Protein AF-W6TIR2-F1 (afdb_monomer)

Sequence (105 aa):
MFCTYFFIAKPFSYIGIFSACIGDGLASLFGKLIPSFKLVNNKTFAGSISVFVVAFIVFYYFVPNFVMALIVGMGAMLVELFDFAKYDNLFLPVGVATLSFLLVT

Radius of gyration: 12.75 Å; Cα contacts (8 Å, |Δi|>4): 162; chains: 1; bounding box: 35×27×31 Å

Secondary structure (DSSP, 8-state):
-HHHHHHS-TTHHHHHHHHHHHHHHHHHHHHHHS-PPB-GGG-BHHHHHHHHHHHHHHHHHHS--HHHHHHHHHHHHHHHHHS-TT-HHHHHHHHHHHHHHHHH-

pLDDT: mean 79.97, std 10.86, range [54.53, 92.75]

Solvent-accessible surface area (backbone atoms only — not comparable to full-atom values): 5283 Å² total; per-residue (Å²): 76,75,64,32,62,76,77,37,64,84,68,30,23,54,39,5,41,51,22,36,61,52,11,54,53,44,16,58,49,38,41,69,72,42,97,48,62,65,53,61,88,78,39,27,51,53,13,41,51,38,22,20,53,37,26,22,51,47,36,29,74,80,46,83,41,70,70,61,15,51,52,39,6,50,50,34,24,49,47,60,53,70,44,56,94,89,45,60,76,48,53,36,15,42,51,32,16,50,50,47,44,68,75,74,108

InterPro domains:
  IPR037997 CTP-dependent diacylglycerol kinase 1-like [PTHR31303] (4-103)

Organism: NCBI:txid1432657

Structure (mmCIF, N/CA/C/O backbone):
data_AF-W6TIR2-F1
#
_entry.id   AF-W6TIR2-F1
#
loop_
_atom_site.group_PDB
_atom_site.id
_atom_site.type_symbol
_atom_site.label_atom_id
_atom_site.label_alt_id
_atom_site.label_comp_id
_atom_site.label_asym_id
_atom_site.label_entity_id
_atom_site.label_seq_id
_atom_site.pdbx_PDB_ins_code
_atom_site.Cartn_x
_atom_site.Cartn_y
_atom_site.Cartn_z
_atom_site.occupancy
_atom_site.B_iso_or_equiv
_atom_site.auth_seq_id
_atom_site.auth_comp_id
_atom_site.auth_asym_id
_atom_site.auth_atom_id
_atom_site.pdbx_PDB_model_num
ATOM 1 N N . MET A 1 1 ? 2.602 11.744 1.387 1.00 59.06 1 MET A N 1
ATOM 2 C CA . MET A 1 1 ? 2.491 11.965 -0.081 1.00 59.06 1 MET A CA 1
ATOM 3 C C . MET A 1 1 ? 3.610 12.813 -0.694 1.00 59.06 1 MET A C 1
ATOM 5 O O . MET A 1 1 ? 4.143 12.398 -1.710 1.00 59.06 1 MET A O 1
ATOM 9 N N . PHE A 1 2 ? 4.008 13.965 -0.131 1.00 57.69 2 PHE A N 1
ATOM 10 C CA . PHE A 1 2 ? 5.064 14.800 -0.748 1.00 57.69 2 PHE A CA 1
ATOM 11 C C . PHE A 1 2 ? 6.455 14.127 -0.746 1.00 57.69 2 PHE A C 1
ATOM 13 O O . PHE A 1 2 ? 7.196 14.231 -1.718 1.00 57.69 2 PHE A O 1
ATOM 20 N N . CYS A 1 3 ? 6.783 13.367 0.307 1.00 59.59 3 CYS A N 1
ATOM 21 C CA . CYS A 1 3 ? 8.079 12.690 0.430 1.00 59.59 3 CYS A CA 1
ATOM 22 C C . CYS A 1 3 ? 8.292 11.598 -0.633 1.00 59.59 3 CYS A C 1
ATOM 24 O O . CYS A 1 3 ? 9.363 11.517 -1.222 1.00 59.59 3 CYS A O 1
ATOM 26 N N . THR A 1 4 ? 7.279 10.789 -0.950 1.00 60.94 4 THR A N 1
ATOM 27 C CA . THR A 1 4 ? 7.421 9.718 -1.955 1.00 60.94 4 THR A CA 1
ATOM 28 C C . THR A 1 4 ? 7.692 10.256 -3.349 1.00 60.94 4 THR A C 1
ATOM 30 O O . THR A 1 4 ? 8.431 9.634 -4.102 1.00 60.94 4 THR A O 1
ATOM 33 N N . TYR A 1 5 ? 7.130 11.417 -3.690 1.00 58.50 5 TYR A N 1
ATOM 34 C CA . TYR A 1 5 ? 7.343 12.045 -4.991 1.00 58.50 5 TYR A CA 1
ATOM 35 C C . TYR A 1 5 ? 8.803 12.468 -5.221 1.00 58.50 5 TYR A C 1
ATOM 37 O O . TYR A 1 5 ? 9.282 12.389 -6.348 1.00 58.50 5 TYR A O 1
ATOM 45 N N . PHE A 1 6 ? 9.506 12.896 -4.166 1.00 62.59 6 PHE A N 1
ATOM 46 C CA . PHE A 1 6 ? 10.906 13.325 -4.257 1.00 62.59 6 PHE A CA 1
ATOM 47 C C . PHE A 1 6 ? 11.909 12.183 -4.068 1.00 62.59 6 PHE A C 1
ATOM 49 O O . PHE A 1 6 ? 12.963 12.204 -4.697 1.00 62.59 6 PHE A O 1
ATOM 56 N N . PHE A 1 7 ? 11.601 11.201 -3.215 1.00 65.44 7 PHE A N 1
ATOM 57 C CA . PHE A 1 7 ? 12.554 10.149 -2.844 1.00 65.44 7 PHE A CA 1
ATOM 58 C C . PHE A 1 7 ? 12.456 8.869 -3.687 1.00 65.44 7 PHE A C 1
ATOM 60 O O . PHE A 1 7 ? 13.412 8.099 -3.702 1.00 65.44 7 PHE A O 1
ATOM 67 N N . ILE A 1 8 ? 11.336 8.617 -4.378 1.00 73.00 8 ILE A N 1
ATOM 68 C CA . ILE A 1 8 ? 11.110 7.365 -5.118 1.00 73.00 8 ILE A CA 1
ATOM 69 C C . ILE A 1 8 ? 10.912 7.645 -6.610 1.00 73.00 8 ILE A C 1
ATOM 71 O O . ILE A 1 8 ? 10.153 8.533 -7.004 1.00 73.00 8 ILE A O 1
ATOM 75 N N . ALA A 1 9 ? 11.583 6.849 -7.447 1.00 76.56 9 ALA A N 1
ATOM 76 C CA . ALA A 1 9 ? 11.516 6.961 -8.897 1.00 76.56 9 ALA A CA 1
ATOM 77 C C . ALA A 1 9 ? 10.086 6.761 -9.434 1.00 76.56 9 ALA A C 1
ATOM 79 O O . ALA A 1 9 ? 9.292 5.963 -8.925 1.00 76.56 9 ALA A O 1
ATOM 80 N N . LYS A 1 10 ? 9.757 7.480 -10.511 1.00 76.94 10 LYS A N 1
ATOM 81 C CA . LYS A 1 10 ? 8.529 7.238 -11.281 1.00 76.94 10 LYS A CA 1
ATOM 82 C C . LYS A 1 10 ? 8.665 5.882 -11.997 1.00 76.94 10 LYS A C 1
ATOM 84 O O . LYS A 1 10 ? 9.746 5.616 -12.516 1.00 76.94 10 LYS A O 1
ATOM 89 N N . PRO A 1 11 ? 7.612 5.046 -12.059 1.00 80.44 11 PRO A N 1
ATOM 90 C CA . PRO A 1 11 ? 6.213 5.324 -11.705 1.00 80.44 11 PRO A CA 1
ATOM 91 C C . PRO A 1 11 ? 5.805 4.953 -10.263 1.00 80.44 11 PRO A C 1
ATOM 93 O O . PRO A 1 11 ? 4.657 5.172 -9.884 1.00 80.44 11 PRO A O 1
ATOM 96 N N . PHE A 1 12 ? 6.707 4.424 -9.435 1.00 84.62 12 PHE A N 1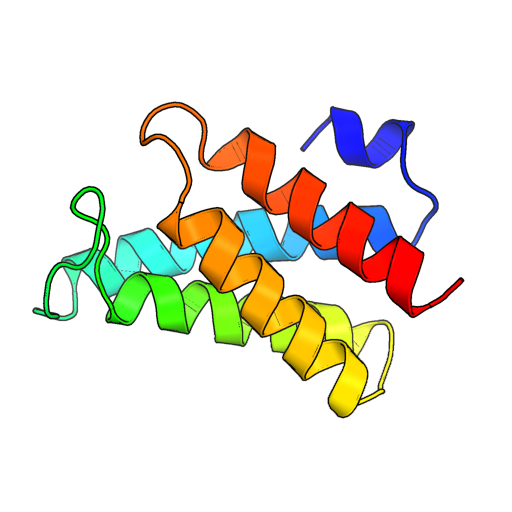
ATOM 97 C CA . PHE A 1 12 ? 6.362 3.840 -8.128 1.00 84.62 12 PHE A CA 1
ATOM 98 C C . PHE A 1 12 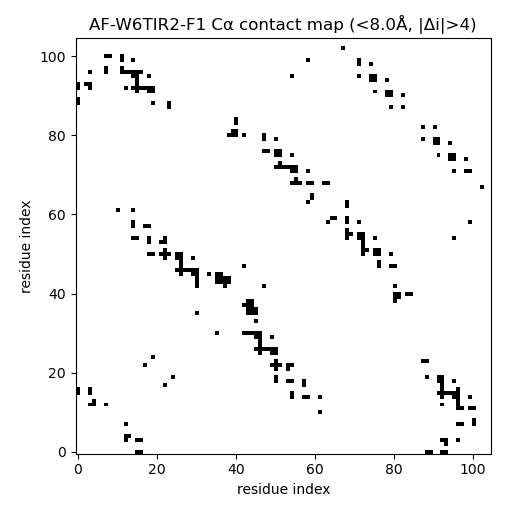? 5.838 4.857 -7.107 1.00 84.62 12 PHE A C 1
ATOM 100 O O . PHE A 1 12 ? 4.983 4.527 -6.283 1.00 84.62 12 PHE A O 1
ATOM 107 N N . SER A 1 13 ? 6.277 6.119 -7.189 1.00 82.31 13 SER A N 1
ATOM 108 C CA . SER A 1 13 ? 5.719 7.180 -6.340 1.00 82.31 13 SER A CA 1
ATOM 109 C C . SER A 1 13 ? 4.236 7.443 -6.627 1.00 82.31 13 SER A C 1
ATOM 111 O O . SER A 1 13 ? 3.480 7.725 -5.696 1.00 82.31 13 SER A O 1
ATOM 113 N N . TYR A 1 14 ? 3.793 7.279 -7.881 1.00 84.12 14 TYR A N 1
ATOM 114 C CA . TYR A 1 14 ? 2.384 7.397 -8.257 1.00 84.12 14 TYR A CA 1
ATOM 115 C C . TYR A 1 14 ? 1.558 6.254 -7.681 1.00 84.12 14 TYR A C 1
ATOM 117 O O . TYR A 1 14 ? 0.482 6.506 -7.148 1.00 84.12 14 TYR A O 1
ATOM 125 N N . ILE A 1 15 ? 2.086 5.027 -7.712 1.00 86.25 15 ILE A N 1
ATOM 126 C CA . ILE A 1 15 ? 1.423 3.852 -7.134 1.00 86.25 15 ILE A CA 1
ATOM 127 C C . ILE A 1 15 ? 1.128 4.086 -5.650 1.00 86.25 15 ILE A C 1
ATOM 129 O O . ILE A 1 15 ? -0.007 3.898 -5.214 1.00 86.25 15 ILE A O 1
ATOM 133 N N . GLY A 1 16 ? 2.112 4.565 -4.883 1.00 85.19 16 GLY A N 1
ATOM 134 C CA . GLY A 1 16 ? 1.914 4.870 -3.464 1.00 85.19 16 GLY A CA 1
ATOM 135 C C . GLY A 1 16 ? 0.909 5.998 -3.219 1.00 85.19 16 GLY A C 1
ATOM 136 O O . GLY A 1 16 ? 0.044 5.869 -2.357 1.00 85.19 16 GLY A O 1
ATOM 137 N N . ILE A 1 17 ? 0.976 7.091 -3.991 1.00 86.00 17 ILE A N 1
ATOM 138 C CA . ILE A 1 17 ? 0.050 8.226 -3.835 1.00 86.00 17 ILE A CA 1
ATOM 139 C C . ILE A 1 17 ? -1.388 7.816 -4.174 1.00 86.00 17 ILE A C 1
ATOM 141 O O . ILE A 1 17 ? -2.287 8.076 -3.380 1.00 86.00 17 ILE A O 1
ATOM 145 N N . PHE A 1 18 ? -1.615 7.150 -5.310 1.00 86.31 18 PHE A N 1
ATOM 146 C CA . PHE A 1 18 ? -2.952 6.698 -5.704 1.00 86.31 18 PHE A CA 1
ATOM 147 C C . PHE A 1 18 ? -3.519 5.675 -4.723 1.00 86.31 18 PHE A C 1
ATOM 149 O O . PHE A 1 18 ? -4.685 5.785 -4.344 1.00 86.31 18 PHE A O 1
ATOM 156 N N . SER A 1 19 ? -2.689 4.730 -4.270 1.00 86.94 19 SER A N 1
ATOM 157 C CA . SER A 1 19 ? -3.111 3.725 -3.293 1.00 86.94 19 SER A CA 1
ATOM 158 C C . SER A 1 19 ? -3.548 4.364 -1.982 1.00 86.94 19 SER A C 1
ATOM 160 O O . SER A 1 19 ? -4.560 3.953 -1.433 1.00 86.94 19 SER A O 1
ATOM 162 N N . ALA A 1 20 ? -2.852 5.403 -1.515 1.00 86.19 20 ALA A N 1
ATOM 163 C CA . ALA A 1 20 ? -3.236 6.103 -0.296 1.00 86.19 20 ALA A CA 1
ATOM 164 C C . ALA A 1 20 ? -4.468 7.004 -0.480 1.00 86.19 20 ALA A C 1
ATOM 166 O O . ALA A 1 20 ? -5.408 6.912 0.298 1.00 86.19 20 ALA A O 1
ATOM 167 N N . CYS A 1 21 ? -4.524 7.821 -1.541 1.00 85.44 21 CYS A N 1
ATOM 168 C CA . CYS A 1 21 ? -5.677 8.694 -1.806 1.00 85.44 21 CYS A CA 1
ATOM 169 C C . CYS A 1 21 ? -6.990 7.908 -1.921 1.00 85.44 21 CYS A C 1
ATOM 171 O O . CYS A 1 21 ? -8.014 8.314 -1.373 1.00 85.44 21 CYS A O 1
ATOM 173 N N . ILE A 1 22 ? -6.968 6.812 -2.681 1.00 85.00 22 ILE A N 1
ATOM 174 C CA . ILE A 1 22 ? -8.161 6.010 -2.954 1.00 85.00 22 ILE A CA 1
ATOM 175 C C . ILE A 1 22 ? -8.401 5.025 -1.803 1.00 85.00 22 ILE A C 1
ATOM 177 O O . ILE A 1 22 ? -9.544 4.844 -1.387 1.00 85.00 22 ILE A O 1
ATOM 181 N N . GLY A 1 23 ? -7.337 4.421 -1.270 1.00 83.50 23 GLY A N 1
ATOM 182 C CA . GLY A 1 23 ? -7.388 3.438 -0.191 1.00 83.50 23 GLY A CA 1
ATOM 183 C C . GLY A 1 23 ? -7.974 4.021 1.084 1.00 83.50 23 GLY A C 1
ATOM 184 O O . GLY A 1 23 ? -8.980 3.499 1.554 1.00 83.50 23 GLY A O 1
ATOM 185 N N . ASP A 1 24 ? -7.436 5.136 1.585 1.00 79.88 24 ASP A N 1
ATOM 186 C CA . ASP A 1 24 ? -7.924 5.775 2.818 1.00 79.88 24 ASP A CA 1
ATOM 187 C C . ASP A 1 24 ? -9.354 6.298 2.651 1.00 79.88 24 ASP A C 1
ATOM 189 O O . ASP A 1 24 ? -10.210 6.141 3.530 1.00 79.88 24 ASP A O 1
ATOM 193 N N . GLY A 1 25 ? -9.644 6.885 1.484 1.00 81.00 25 GLY A N 1
ATOM 194 C CA . GLY A 1 25 ? -10.979 7.365 1.142 1.00 81.00 25 GLY A CA 1
ATOM 195 C C . GLY A 1 25 ? -12.012 6.240 1.207 1.00 81.00 25 GLY A C 1
ATOM 196 O O . GLY A 1 25 ? -13.008 6.351 1.925 1.00 81.00 25 GLY A O 1
ATOM 197 N N . LEU A 1 26 ? -11.746 5.125 0.522 1.00 80.50 26 LEU A N 1
ATOM 198 C CA . LEU A 1 26 ? -12.630 3.961 0.523 1.00 80.50 26 LEU A CA 1
ATOM 199 C C . LEU A 1 26 ? -12.661 3.256 1.881 1.00 80.50 26 LEU A C 1
ATOM 201 O O . LEU A 1 26 ? -13.738 2.866 2.322 1.00 80.50 26 LEU A O 1
ATOM 205 N N . ALA A 1 27 ? -11.537 3.144 2.587 1.00 80.06 27 ALA A N 1
ATOM 206 C CA . ALA A 1 27 ? -11.482 2.506 3.897 1.00 80.06 27 ALA A CA 1
ATOM 207 C C . ALA A 1 27 ? -12.333 3.244 4.937 1.00 80.06 27 ALA A C 1
ATOM 209 O O . ALA A 1 27 ? -13.053 2.611 5.713 1.00 80.06 27 ALA A O 1
ATOM 210 N N . SER A 1 28 ? -12.316 4.579 4.918 1.00 74.75 28 SER A N 1
ATOM 211 C CA . SER A 1 28 ? -13.152 5.398 5.803 1.00 74.75 28 SER A CA 1
ATOM 212 C C . SER A 1 28 ? -14.644 5.321 5.454 1.00 74.75 28 SER A C 1
ATOM 214 O O . SER A 1 28 ? -15.495 5.347 6.348 1.00 74.75 28 SER A O 1
ATOM 216 N N . LEU A 1 29 ? -14.964 5.193 4.163 1.00 78.62 29 LEU A N 1
ATOM 217 C CA . LEU A 1 29 ? -16.328 5.102 3.655 1.00 78.62 29 LEU A CA 1
ATOM 218 C C . LEU A 1 29 ? -16.925 3.724 3.969 1.00 78.62 29 LEU A C 1
ATOM 220 O O . LEU A 1 29 ? -17.946 3.633 4.650 1.00 78.62 29 LEU A O 1
ATOM 224 N N . PHE A 1 30 ? -16.240 2.647 3.580 1.00 76.62 30 PHE A N 1
ATOM 225 C CA . PHE A 1 30 ? -16.655 1.274 3.866 1.00 76.62 30 PHE A CA 1
ATOM 226 C C . PHE A 1 30 ? -16.596 0.932 5.353 1.00 76.62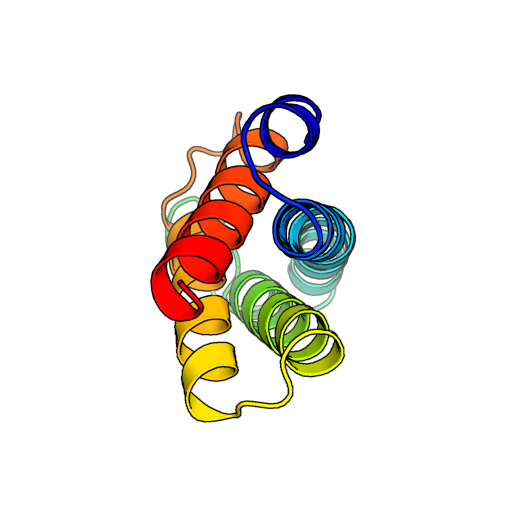 30 PHE A C 1
ATOM 228 O O . PHE A 1 30 ? -17.471 0.221 5.835 1.00 76.62 30 PHE A O 1
ATOM 235 N N . GLY A 1 31 ? -15.644 1.485 6.107 1.00 69.06 31 GLY A N 1
ATOM 236 C CA . GLY A 1 31 ? -15.571 1.295 7.556 1.00 69.06 31 GLY A CA 1
ATOM 237 C C . GLY A 1 31 ? -16.731 1.925 8.334 1.00 69.06 31 GLY A C 1
ATOM 238 O O . GLY A 1 31 ? -17.011 1.493 9.450 1.00 69.06 31 GLY A O 1
ATOM 239 N N . LYS A 1 32 ? -17.419 2.924 7.760 1.00 70.12 32 LYS A N 1
ATOM 240 C CA . LYS A 1 32 ? -18.638 3.524 8.333 1.00 70.12 32 LYS A CA 1
ATOM 241 C C . LYS A 1 32 ? -19.922 2.891 7.796 1.00 70.12 32 LYS A C 1
ATOM 243 O O . LYS A 1 32 ? -20.884 2.769 8.546 1.00 70.12 32 LYS A O 1
ATOM 248 N N . LEU A 1 33 ? -19.949 2.530 6.511 1.00 70.00 33 LEU A N 1
ATOM 249 C CA . LEU A 1 33 ? -21.131 1.985 5.832 1.00 70.00 33 LEU A CA 1
ATOM 250 C C . LEU A 1 33 ? -21.365 0.502 6.120 1.00 70.00 33 LEU A C 1
ATOM 252 O O . LEU A 1 33 ? -22.514 0.078 6.217 1.00 70.00 33 LEU A O 1
ATOM 256 N N . ILE A 1 34 ? -20.299 -0.287 6.244 1.00 69.75 34 ILE A N 1
ATOM 257 C CA . ILE A 1 34 ? -20.394 -1.723 6.490 1.00 69.75 34 ILE A CA 1
ATOM 258 C C . ILE A 1 34 ? -20.115 -1.956 7.978 1.00 69.75 34 ILE A C 1
ATOM 260 O O . ILE A 1 34 ? -18.981 -1.730 8.412 1.00 69.75 34 ILE A O 1
ATOM 264 N N . PRO A 1 35 ? -21.097 -2.420 8.779 1.00 58.44 35 PRO A N 1
ATOM 265 C CA . PRO A 1 35 ? -20.856 -2.853 10.151 1.00 58.44 35 PRO A CA 1
ATOM 266 C C . PRO A 1 35 ? -19.973 -4.108 10.125 1.00 58.44 35 PRO A C 1
ATOM 268 O O . PRO A 1 35 ? -20.434 -5.243 10.063 1.00 58.44 35 PRO A O 1
ATOM 271 N N . SER A 1 36 ? -18.669 -3.872 10.092 1.00 63.62 36 SER A N 1
ATOM 272 C CA . SER A 1 36 ? -17.609 -4.867 10.024 1.00 63.62 36 SER A CA 1
ATOM 273 C C . SER A 1 36 ? -17.012 -5.081 11.410 1.00 63.62 36 SER A C 1
ATOM 275 O O . SER A 1 36 ? -16.993 -4.170 12.240 1.00 63.62 36 SER A O 1
ATOM 277 N N . PHE A 1 37 ? -16.422 -6.256 11.634 1.00 69.44 37 PHE A N 1
ATOM 278 C CA . PHE A 1 37 ? -15.556 -6.477 12.788 1.00 69.44 37 PHE A CA 1
ATOM 279 C C . PHE A 1 37 ? -14.462 -5.405 12.840 1.00 69.44 37 PHE A C 1
ATOM 281 O O . PHE A 1 37 ? -13.828 -5.090 11.822 1.00 69.44 37 PHE A O 1
ATOM 288 N N . LYS A 1 38 ? -14.276 -4.829 14.030 1.00 68.69 38 LYS A N 1
ATOM 289 C CA . LYS A 1 38 ? -13.132 -3.975 14.343 1.00 68.69 38 LYS A CA 1
ATOM 290 C C . LYS A 1 38 ? -11.932 -4.879 14.613 1.00 68.69 38 LYS A C 1
ATOM 292 O O . LYS A 1 38 ? -12.037 -5.834 15.376 1.00 68.69 38 LYS A O 1
ATOM 297 N N . LEU A 1 39 ? -10.827 -4.585 13.949 1.00 66.69 39 LEU A N 1
ATOM 298 C CA . LEU A 1 39 ? -9.530 -5.226 14.097 1.00 66.69 39 LEU A CA 1
ATOM 299 C C . LEU A 1 39 ? -8.658 -4.423 15.082 1.00 66.69 39 LEU A C 1
ATOM 301 O O . LEU A 1 39 ? -9.146 -3.835 16.046 1.00 66.69 39 LEU A O 1
ATOM 305 N N . VAL A 1 40 ? -7.347 -4.441 14.864 1.00 64.62 40 VAL A N 1
ATOM 306 C CA . VAL A 1 40 ? -6.340 -3.665 15.577 1.00 64.62 40 VAL A CA 1
ATOM 307 C C . VAL A 1 40 ? -6.587 -2.162 15.372 1.00 64.62 40 VAL A C 1
ATOM 309 O O . VAL A 1 40 ? -7.015 -1.716 14.309 1.00 64.62 40 VAL A O 1
ATOM 312 N N . ASN A 1 41 ? -6.340 -1.373 16.419 1.00 62.72 41 ASN A N 1
ATOM 313 C CA . ASN A 1 41 ? -6.373 0.094 16.387 1.00 62.72 41 ASN A CA 1
ATOM 314 C C . ASN A 1 41 ? -7.722 0.749 16.002 1.00 62.72 41 ASN A C 1
ATOM 316 O O . ASN A 1 41 ? -7.744 1.847 15.456 1.00 62.72 41 ASN A O 1
ATOM 320 N N . ASN A 1 42 ? -8.863 0.106 16.296 1.00 66.31 42 ASN A N 1
ATOM 321 C CA . ASN A 1 42 ? -10.213 0.536 15.877 1.00 66.31 42 ASN A CA 1
ATOM 322 C C . ASN A 1 42 ? -10.456 0.535 14.354 1.00 66.31 42 ASN A C 1
ATOM 324 O O . ASN A 1 42 ? -11.532 0.963 13.924 1.00 66.31 42 ASN A O 1
ATOM 328 N N . LYS A 1 43 ? -9.522 0.025 13.537 1.00 72.00 43 LYS A N 1
ATOM 329 C CA . LYS A 1 43 ? -9.736 -0.123 12.092 1.00 72.00 43 LYS A CA 1
ATOM 330 C C . LYS A 1 43 ? -10.675 -1.286 11.801 1.00 72.00 43 LYS A C 1
ATOM 332 O O . LYS A 1 43 ? -10.792 -2.219 12.589 1.00 72.00 43 LYS A O 1
ATOM 337 N N . THR A 1 44 ? -11.403 -1.221 10.694 1.00 80.38 44 THR A N 1
ATOM 338 C CA . THR A 1 44 ? -12.386 -2.249 10.323 1.00 80.38 44 THR A CA 1
ATOM 339 C C . THR A 1 44 ? -11.793 -3.224 9.316 1.00 80.38 44 THR A C 1
ATOM 341 O O . THR A 1 44 ? -11.003 -2.829 8.461 1.00 80.38 44 THR A O 1
ATOM 344 N N . PHE A 1 45 ? -12.217 -4.487 9.370 1.00 79.38 45 PHE A N 1
ATOM 345 C CA . PHE A 1 45 ? -11.850 -5.486 8.361 1.00 79.38 45 PHE A CA 1
ATOM 346 C C . PHE A 1 45 ? -12.217 -5.038 6.943 1.00 79.38 45 PHE A C 1
ATOM 348 O O . PHE A 1 45 ? -11.406 -5.148 6.026 1.00 79.38 45 PHE A O 1
ATOM 355 N N . ALA A 1 46 ? -13.414 -4.464 6.783 1.00 80.62 46 ALA A N 1
ATOM 356 C CA . ALA A 1 46 ? -13.866 -3.890 5.518 1.00 80.62 46 ALA A CA 1
ATOM 357 C C . ALA A 1 46 ? -12.934 -2.774 5.014 1.00 80.62 46 ALA A C 1
ATOM 359 O O . ALA A 1 46 ? -12.632 -2.715 3.820 1.00 80.62 46 ALA A O 1
ATOM 360 N N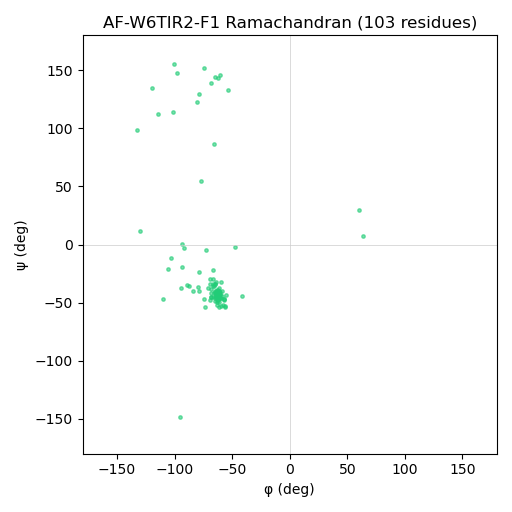 . GLY A 1 47 ? -12.436 -1.922 5.916 1.00 81.81 47 GLY A N 1
ATOM 361 C CA . GLY A 1 47 ? -11.458 -0.889 5.585 1.00 81.81 47 GLY A CA 1
ATOM 362 C C . GLY A 1 47 ? -10.135 -1.477 5.091 1.00 81.81 47 GLY A C 1
ATOM 363 O O . GLY A 1 47 ? -9.676 -1.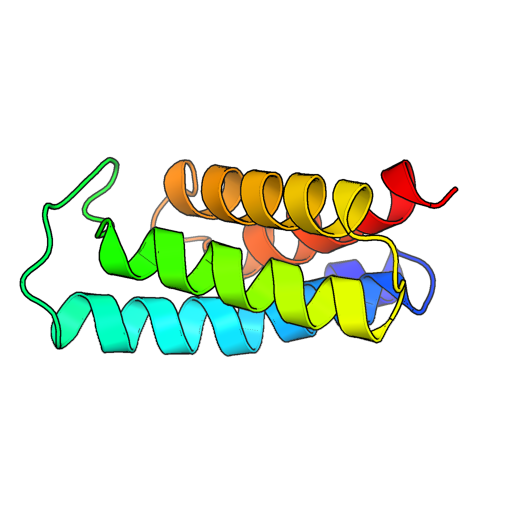124 4.009 1.00 81.81 47 GLY A O 1
ATOM 364 N N . SER A 1 48 ? -9.574 -2.446 5.817 1.00 84.12 48 SER A N 1
ATOM 365 C CA . SER A 1 48 ? -8.313 -3.101 5.441 1.00 84.12 48 SER A CA 1
ATOM 366 C C . SER A 1 48 ? -8.403 -3.848 4.103 1.00 84.12 48 SER A C 1
ATOM 368 O O . SER A 1 48 ? -7.482 -3.764 3.291 1.00 84.12 48 SER A O 1
ATOM 370 N N . ILE A 1 49 ? -9.525 -4.526 3.828 1.00 86.19 49 ILE A N 1
ATOM 371 C CA . ILE A 1 49 ? -9.775 -5.151 2.517 1.00 86.19 49 ILE A CA 1
ATOM 372 C C . ILE A 1 49 ? -9.853 -4.096 1.414 1.00 86.19 49 ILE A C 1
ATOM 374 O O . ILE A 1 49 ? -9.329 -4.312 0.324 1.00 86.19 49 ILE A O 1
ATOM 378 N N . SER A 1 50 ? -10.482 -2.952 1.681 1.00 88.31 50 SER A N 1
ATOM 379 C CA . SER A 1 50 ? -10.581 -1.877 0.690 1.00 88.31 50 SER A CA 1
ATOM 380 C C . SER A 1 50 ? -9.195 -1.375 0.286 1.00 88.31 50 SER A C 1
ATOM 382 O O . SER A 1 50 ? -8.907 -1.290 -0.905 1.00 88.31 50 SER A O 1
ATOM 384 N N . VAL A 1 51 ? -8.302 -1.137 1.255 1.00 89.44 51 VAL A N 1
ATOM 385 C CA . VAL A 1 51 ? -6.909 -0.738 0.980 1.00 89.44 51 VAL A CA 1
ATOM 386 C C . VAL A 1 51 ? -6.158 -1.812 0.194 1.00 89.44 51 VAL A C 1
ATOM 388 O O . VAL A 1 51 ? -5.479 -1.485 -0.779 1.00 89.44 51 VAL A O 1
ATOM 391 N N . PHE A 1 52 ? -6.324 -3.090 0.553 1.00 91.62 52 PHE A N 1
ATOM 392 C CA . PHE A 1 52 ? -5.744 -4.211 -0.192 1.00 91.62 52 PHE A CA 1
ATOM 393 C C . PHE A 1 52 ? -6.165 -4.197 -1.669 1.00 91.62 52 PHE A C 1
ATOM 395 O O . PHE A 1 52 ? -5.311 -4.228 -2.556 1.00 91.62 52 PHE A O 1
ATOM 402 N N . VAL A 1 53 ? -7.474 -4.126 -1.938 1.00 91.00 53 VAL A N 1
ATOM 403 C CA . VAL A 1 53 ? -8.015 -4.170 -3.305 1.00 91.00 53 VAL A CA 1
ATOM 404 C C . VAL A 1 53 ? -7.546 -2.963 -4.112 1.00 91.00 53 VAL A C 1
ATOM 406 O O . VAL A 1 53 ? -7.145 -3.112 -5.264 1.00 91.00 53 VAL A O 1
ATOM 409 N N . VAL A 1 54 ? -7.544 -1.774 -3.511 1.00 91.88 54 VAL A N 1
ATOM 410 C CA . VAL A 1 54 ? -7.075 -0.557 -4.180 1.00 91.88 54 VAL A CA 1
ATOM 411 C C . VAL A 1 54 ? -5.596 -0.661 -4.531 1.00 91.88 54 VAL A C 1
ATOM 413 O O . VAL A 1 54 ? -5.240 -0.457 -5.689 1.00 91.88 54 VAL A O 1
ATOM 416 N N . ALA A 1 55 ? -4.736 -1.000 -3.567 1.00 91.75 55 ALA A N 1
ATOM 417 C CA . ALA A 1 55 ? -3.298 -1.102 -3.798 1.00 91.75 55 ALA A CA 1
ATOM 418 C C . ALA A 1 55 ? -2.961 -2.178 -4.842 1.00 91.75 55 ALA A C 1
ATOM 420 O O . ALA A 1 55 ? -2.095 -1.962 -5.690 1.00 91.75 55 ALA A O 1
ATOM 421 N N . PHE A 1 56 ? -3.696 -3.294 -4.839 1.00 92.38 56 PHE A N 1
ATOM 422 C CA . PHE A 1 56 ? -3.599 -4.328 -5.864 1.00 92.38 56 PHE A CA 1
ATOM 423 C C . PHE A 1 56 ? -3.930 -3.782 -7.262 1.00 92.38 56 PHE A C 1
ATOM 425 O O . PHE A 1 56 ? -3.122 -3.929 -8.177 1.00 92.38 56 PHE A O 1
ATOM 432 N N . ILE A 1 57 ? -5.087 -3.129 -7.434 1.00 92.06 57 ILE A N 1
ATOM 433 C CA . ILE A 1 57 ? -5.533 -2.605 -8.738 1.00 92.06 57 ILE A CA 1
ATOM 434 C C . ILE A 1 57 ? -4.575 -1.524 -9.241 1.00 92.06 57 ILE A C 1
ATOM 436 O O . ILE A 1 57 ? -4.178 -1.543 -10.406 1.00 92.06 57 ILE A O 1
ATOM 440 N N . VAL A 1 58 ? -4.187 -0.593 -8.364 1.00 91.75 58 VAL A N 1
ATOM 441 C CA . VAL A 1 58 ? -3.278 0.502 -8.707 1.00 91.75 58 VAL A CA 1
ATOM 442 C C . VAL A 1 58 ? -1.919 -0.054 -9.122 1.00 91.75 58 VAL A C 1
ATOM 444 O O . VAL A 1 58 ? -1.417 0.336 -10.170 1.00 91.75 58 VAL A O 1
ATOM 447 N N . PHE A 1 59 ? -1.329 -0.983 -8.364 1.00 92.06 59 PHE A N 1
ATOM 448 C CA . PHE A 1 59 ? -0.052 -1.585 -8.753 1.00 92.06 59 PHE A CA 1
ATOM 449 C C . PHE A 1 59 ? -0.171 -2.362 -10.069 1.00 92.06 59 PHE A C 1
ATOM 451 O O . PHE A 1 59 ? 0.632 -2.145 -10.975 1.00 92.06 59 PHE A O 1
ATOM 458 N N . TYR A 1 60 ? -1.194 -3.213 -10.203 1.00 91.31 60 TYR A N 1
ATOM 459 C CA . TYR A 1 60 ? -1.406 -4.045 -11.390 1.00 91.31 60 TYR A CA 1
ATOM 460 C C . TYR A 1 60 ? -1.580 -3.217 -12.672 1.00 91.31 60 TYR A C 1
ATOM 462 O O . TYR A 1 60 ? -1.139 -3.633 -13.741 1.00 91.31 60 TYR A O 1
ATOM 470 N N . TYR A 1 61 ? -2.167 -2.020 -12.567 1.00 91.75 61 TYR A N 1
ATOM 471 C CA . TYR A 1 61 ? -2.301 -1.087 -13.686 1.00 91.75 61 TYR A CA 1
ATOM 472 C C . TYR A 1 61 ? -0.947 -0.602 -14.234 1.00 91.75 61 TYR A C 1
ATOM 474 O O . TYR A 1 61 ? -0.792 -0.464 -15.446 1.00 91.75 61 TYR A O 1
ATOM 482 N N . PHE A 1 62 ? 0.040 -0.347 -13.368 1.00 89.56 62 PHE A N 1
ATOM 483 C CA . PHE A 1 62 ? 1.375 0.102 -13.791 1.00 89.56 62 PHE A CA 1
ATOM 484 C C . PHE A 1 62 ? 2.319 -1.060 -14.110 1.00 89.56 62 PHE A C 1
ATOM 486 O O . PHE A 1 62 ? 3.152 -0.948 -15.007 1.00 89.56 62 PHE A O 1
ATOM 493 N N . VAL A 1 63 ? 2.206 -2.161 -13.368 1.00 89.06 63 VAL A N 1
ATOM 494 C CA . VAL A 1 63 ? 3.042 -3.354 -13.505 1.00 89.06 63 VAL A CA 1
ATOM 495 C C . VAL A 1 63 ? 2.112 -4.570 -13.522 1.00 89.06 63 VAL A C 1
ATOM 497 O O . VAL A 1 63 ? 1.699 -5.027 -12.454 1.00 89.06 63 VAL A O 1
ATOM 500 N N . PRO A 1 64 ? 1.774 -5.123 -14.705 1.00 87.56 64 PRO A N 1
ATOM 501 C CA . PRO A 1 64 ? 0.779 -6.188 -14.856 1.00 87.56 64 PRO A CA 1
ATOM 502 C C . PRO A 1 64 ? 1.329 -7.564 -14.441 1.00 87.56 64 PRO A C 1
ATOM 504 O O . PRO A 1 64 ? 1.302 -8.534 -15.196 1.00 87.56 64 PRO A O 1
ATOM 507 N N . ASN A 1 65 ? 1.846 -7.660 -13.216 1.00 90.88 65 ASN A N 1
ATOM 508 C CA . ASN A 1 65 ? 2.308 -8.888 -12.589 1.00 90.88 65 ASN A CA 1
ATOM 509 C C . ASN A 1 65 ? 1.414 -9.206 -11.387 1.00 90.88 65 ASN A C 1
ATOM 511 O O . ASN A 1 65 ? 1.427 -8.505 -10.375 1.00 90.88 65 ASN A O 1
ATOM 515 N N . PHE A 1 66 ? 0.647 -10.289 -11.504 1.00 90.62 66 PHE A N 1
ATOM 516 C CA . PHE A 1 66 ? -0.341 -10.684 -10.503 1.00 90.62 66 PHE A CA 1
ATOM 517 C C . PHE A 1 66 ? 0.282 -10.995 -9.132 1.00 90.62 66 PHE A C 1
ATOM 519 O O . PHE A 1 66 ? -0.252 -10.589 -8.103 1.00 90.62 66 PHE A O 1
ATOM 526 N N . VAL A 1 67 ? 1.430 -11.680 -9.112 1.00 92.25 67 VAL A N 1
ATOM 527 C CA . VAL A 1 67 ? 2.102 -12.083 -7.866 1.00 92.25 67 VAL A CA 1
ATOM 528 C C . VAL A 1 67 ? 2.647 -10.859 -7.137 1.00 92.25 67 VAL A C 1
ATOM 530 O O . VAL A 1 67 ? 2.425 -10.704 -5.939 1.00 92.25 67 VAL A O 1
ATOM 533 N N . MET A 1 68 ? 3.300 -9.950 -7.861 1.00 90.31 68 MET A N 1
ATOM 534 C CA . MET A 1 68 ? 3.813 -8.706 -7.280 1.00 90.31 68 MET A CA 1
ATOM 535 C C . MET A 1 68 ? 2.675 -7.812 -6.774 1.00 90.31 68 MET A C 1
ATOM 537 O O . MET A 1 68 ? 2.765 -7.285 -5.668 1.00 90.31 68 MET A O 1
ATOM 541 N N . ALA A 1 69 ? 1.575 -7.706 -7.527 1.00 90.62 69 ALA A N 1
ATOM 542 C CA . ALA A 1 69 ? 0.396 -6.946 -7.116 1.00 90.62 69 ALA A CA 1
ATOM 543 C C . ALA A 1 69 ? -0.218 -7.485 -5.816 1.00 90.62 69 ALA A C 1
ATOM 545 O O . ALA A 1 69 ? -0.594 -6.700 -4.944 1.00 90.62 69 ALA A O 1
ATOM 546 N N . LEU A 1 70 ? -0.282 -8.813 -5.650 1.00 92.25 70 LEU A N 1
ATOM 547 C CA . LEU A 1 70 ? -0.734 -9.433 -4.402 1.00 92.25 70 LEU A CA 1
ATOM 548 C C . LEU A 1 70 ? 0.174 -9.070 -3.225 1.00 92.25 70 LEU A C 1
ATOM 550 O O . LEU A 1 70 ? -0.332 -8.702 -2.167 1.00 92.25 70 LEU A O 1
ATOM 554 N N . ILE A 1 71 ? 1.496 -9.138 -3.405 1.00 92.75 71 ILE A N 1
ATOM 555 C CA . ILE A 1 71 ? 2.461 -8.803 -2.347 1.00 92.75 71 ILE A CA 1
ATOM 556 C C . ILE A 1 71 ? 2.330 -7.328 -1.950 1.00 92.75 71 ILE A C 1
ATOM 558 O O . ILE A 1 71 ? 2.271 -7.018 -0.761 1.00 92.75 71 ILE A O 1
ATOM 562 N N . VAL A 1 72 ? 2.229 -6.420 -2.926 1.00 92.00 72 VAL A N 1
ATOM 563 C CA . VAL A 1 72 ? 2.047 -4.983 -2.668 1.00 92.00 72 VAL A CA 1
ATOM 564 C C . VAL A 1 72 ? 0.719 -4.709 -1.967 1.00 92.00 72 VAL A C 1
ATOM 566 O O . VAL A 1 72 ? 0.697 -3.957 -0.996 1.00 92.00 72 VAL A O 1
ATOM 569 N N . GLY A 1 73 ? -0.370 -5.354 -2.393 1.00 91.56 73 GLY A N 1
ATOM 570 C CA . GLY A 1 73 ? -1.673 -5.248 -1.737 1.00 91.56 73 GLY A CA 1
ATOM 571 C C . GLY A 1 73 ? -1.636 -5.719 -0.282 1.00 91.56 73 GLY A C 1
ATOM 572 O O . GLY A 1 73 ? -2.127 -5.020 0.606 1.00 91.56 73 GLY A O 1
ATOM 573 N N . MET A 1 74 ? -1.018 -6.875 -0.008 1.00 91.12 74 MET A N 1
ATOM 574 C CA . MET A 1 74 ? -0.851 -7.379 1.363 1.00 91.12 74 MET A CA 1
ATOM 575 C C . MET A 1 74 ? 0.013 -6.436 2.201 1.00 91.12 74 MET A C 1
ATOM 577 O O . MET A 1 74 ? -0.332 -6.135 3.340 1.00 91.12 74 MET A O 1
ATOM 581 N N . GLY A 1 75 ? 1.105 -5.923 1.632 1.00 89.81 75 GLY A N 1
ATOM 582 C CA . GLY A 1 75 ? 1.955 -4.939 2.291 1.00 89.81 75 GLY A CA 1
ATOM 583 C C . GLY A 1 75 ? 1.200 -3.655 2.636 1.00 89.81 75 GLY A C 1
ATOM 584 O O . GLY A 1 75 ? 1.302 -3.182 3.762 1.00 89.81 75 GLY A O 1
ATOM 585 N N . ALA A 1 76 ? 0.378 -3.139 1.718 1.00 89.69 76 ALA A N 1
ATOM 586 C CA . ALA A 1 76 ? -0.472 -1.972 1.955 1.00 89.69 76 ALA A CA 1
ATOM 587 C C . ALA A 1 76 ? -1.458 -2.210 3.106 1.00 89.69 76 ALA A C 1
ATOM 589 O O . ALA A 1 76 ? -1.577 -1.381 4.002 1.00 89.69 76 ALA A O 1
ATOM 590 N N . MET A 1 77 ? -2.119 -3.370 3.113 1.00 88.81 77 MET A N 1
ATOM 591 C CA . MET A 1 77 ? -3.036 -3.770 4.180 1.00 88.81 77 MET A CA 1
ATOM 592 C C . MET A 1 77 ? -2.336 -3.863 5.539 1.00 88.81 77 MET A C 1
ATOM 594 O O . MET A 1 77 ? -2.897 -3.432 6.542 1.00 88.81 77 MET A O 1
ATOM 598 N N . LEU A 1 78 ? -1.125 -4.426 5.585 1.00 87.00 78 LEU A N 1
ATOM 599 C CA . LEU A 1 78 ? -0.346 -4.530 6.818 1.00 87.00 78 LEU A CA 1
ATOM 600 C C . LEU A 1 78 ? 0.093 -3.154 7.316 1.00 87.00 78 LEU A C 1
ATOM 602 O O . LEU A 1 78 ? -0.065 -2.870 8.499 1.00 87.00 78 LEU A O 1
ATOM 606 N N . VAL A 1 79 ? 0.596 -2.296 6.425 1.00 86.06 79 VAL A N 1
ATOM 607 C CA . VAL A 1 79 ? 0.963 -0.916 6.770 1.00 86.06 79 VAL A CA 1
ATOM 608 C C . VAL A 1 79 ? -0.247 -0.185 7.344 1.00 86.06 79 VAL A C 1
ATOM 610 O O . VAL A 1 79 ? -0.140 0.380 8.422 1.00 86.06 79 VAL A O 1
ATOM 613 N N . GLU A 1 80 ? -1.407 -0.293 6.698 1.00 84.31 80 GLU A N 1
ATOM 614 C CA . GLU A 1 80 ? -2.661 0.314 7.154 1.00 84.31 80 GLU A CA 1
ATOM 615 C C . GLU A 1 80 ? -3.124 -0.209 8.523 1.00 84.31 80 GLU A C 1
ATOM 617 O O . GLU A 1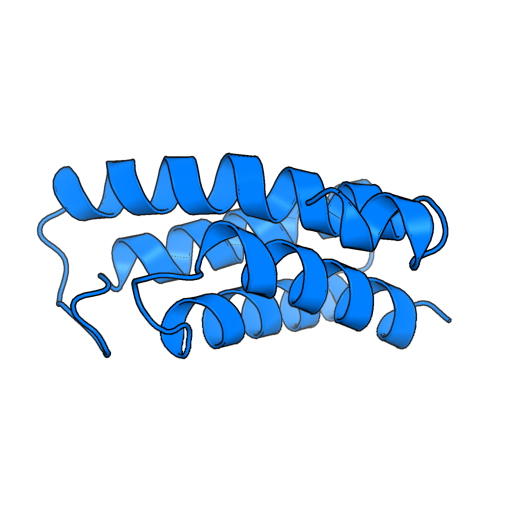 80 ? -3.611 0.557 9.356 1.00 84.31 80 GLU A O 1
ATOM 622 N N . LEU A 1 81 ? -2.992 -1.519 8.759 1.00 79.31 81 LEU A N 1
ATOM 623 C CA . LEU A 1 81 ? -3.424 -2.187 9.990 1.00 79.31 81 LEU A CA 1
ATOM 624 C C . LEU A 1 81 ? -2.534 -1.838 11.191 1.00 79.31 81 LEU A C 1
ATOM 626 O O . LEU A 1 81 ? -3.032 -1.722 12.312 1.00 79.31 81 LEU A O 1
ATOM 630 N N . PHE A 1 82 ? -1.226 -1.709 10.958 1.00 74.56 82 PHE A N 1
ATOM 631 C CA . PHE A 1 82 ? -0.233 -1.375 11.980 1.00 74.56 82 PHE A CA 1
ATOM 632 C C . PHE A 1 82 ? 0.023 0.127 12.112 1.00 74.56 82 PHE A C 1
ATOM 634 O O . PHE A 1 82 ? 0.791 0.526 12.990 1.00 74.56 82 PHE A O 1
ATOM 641 N N . ASP A 1 83 ? -0.613 0.957 11.284 1.00 71.06 83 ASP A N 1
ATOM 642 C CA . ASP A 1 83 ? -0.432 2.395 11.374 1.00 71.06 83 ASP A CA 1
ATOM 643 C C . ASP A 1 83 ? -0.973 2.946 12.697 1.00 71.06 83 ASP A C 1
ATOM 645 O O . ASP A 1 83 ? -1.983 2.491 13.254 1.00 71.06 83 ASP A O 1
ATOM 649 N N . PHE A 1 84 ? -0.281 3.955 13.212 1.00 59.66 84 PHE A N 1
ATOM 650 C CA . PHE A 1 84 ? -0.738 4.715 14.359 1.00 59.66 84 PHE A CA 1
ATOM 651 C C . PHE A 1 84 ? -1.751 5.734 13.854 1.00 59.66 84 PHE A C 1
ATOM 653 O O . PHE A 1 84 ? -1.384 6.595 13.062 1.00 59.66 84 PHE A O 1
ATOM 660 N N . ALA A 1 85 ? -2.973 5.699 14.399 1.00 57.28 85 ALA A N 1
ATOM 661 C CA . ALA A 1 85 ? -4.173 6.459 14.000 1.00 57.28 85 ALA A CA 1
ATOM 662 C C . ALA A 1 85 ? -4.029 7.987 13.761 1.00 57.28 85 ALA A C 1
ATOM 664 O O . ALA A 1 85 ? -5.005 8.665 13.447 1.00 57.28 85 ALA A O 1
ATOM 665 N N . LYS A 1 86 ? -2.843 8.566 13.961 1.00 54.53 86 LYS A N 1
ATOM 666 C CA . LYS A 1 86 ? -2.505 9.969 13.714 1.00 54.53 86 LYS A CA 1
ATOM 667 C C . LYS A 1 86 ? -1.693 10.194 12.424 1.00 54.53 86 LYS A C 1
ATOM 669 O O . LYS A 1 86 ? -1.548 11.351 12.035 1.00 54.53 86 LYS A O 1
ATOM 674 N N . TYR A 1 87 ? -1.166 9.146 11.779 1.00 60.09 87 TYR A N 1
ATOM 675 C CA . TYR A 1 87 ? -0.193 9.249 10.677 1.00 60.09 87 TYR A CA 1
ATOM 676 C C . TYR A 1 87 ? -0.529 8.436 9.409 1.00 60.09 87 TYR A C 1
ATOM 678 O O . TYR A 1 87 ? 0.299 8.413 8.498 1.00 60.09 87 TYR A O 1
ATOM 686 N N . ASP A 1 88 ? -1.751 7.905 9.300 1.00 58.44 88 ASP A N 1
ATOM 687 C CA . ASP A 1 88 ? -2.284 7.109 8.172 1.00 58.44 88 ASP A CA 1
ATOM 688 C C . ASP A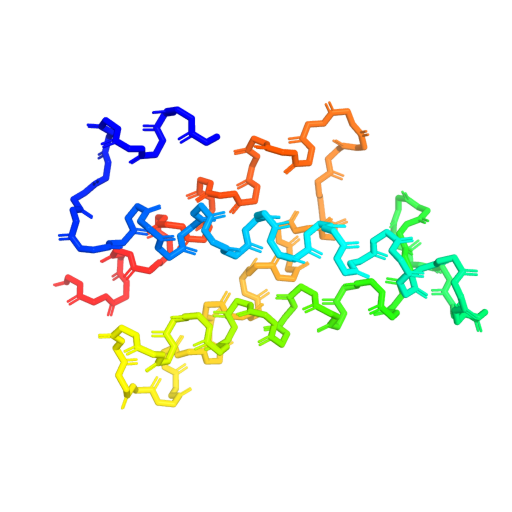 1 88 ? -1.895 7.646 6.772 1.00 58.44 88 ASP A C 1
ATOM 690 O O . ASP A 1 88 ? -1.368 6.939 5.912 1.00 58.44 88 ASP A O 1
ATOM 694 N N . ASN A 1 89 ? -1.988 8.965 6.579 1.00 67.69 89 ASN A N 1
ATOM 695 C CA . ASN A 1 89 ? -1.683 9.629 5.302 1.00 67.69 89 ASN A CA 1
ATOM 696 C C . ASN A 1 89 ? -0.180 9.714 4.944 1.00 67.69 89 ASN A C 1
ATOM 698 O O . ASN A 1 89 ? 0.197 10.238 3.880 1.00 67.69 89 ASN A O 1
ATOM 702 N N . LEU A 1 90 ? 0.706 9.283 5.844 1.00 68.69 90 LEU A N 1
ATOM 703 C CA 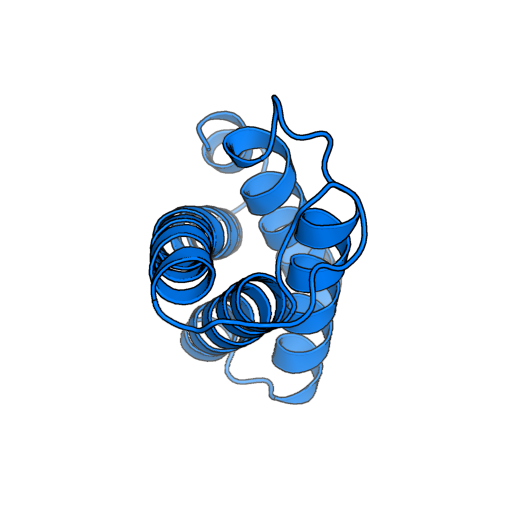. LEU A 1 90 ? 2.154 9.397 5.689 1.00 68.69 90 LEU A CA 1
ATOM 704 C C . LEU A 1 90 ? 2.811 8.040 5.453 1.00 68.69 90 LEU A C 1
ATOM 706 O O . LEU A 1 90 ? 3.608 7.937 4.517 1.00 68.69 90 LEU A O 1
ATOM 710 N N . PHE A 1 91 ? 2.462 7.016 6.235 1.00 78.19 91 PHE A N 1
ATOM 711 C CA . PHE A 1 91 ? 3.091 5.700 6.120 1.00 78.19 91 PHE A CA 1
ATOM 712 C C . PHE A 1 91 ? 2.548 4.894 4.951 1.00 78.19 91 PHE A C 1
ATOM 714 O O . PHE A 1 91 ? 3.351 4.299 4.235 1.00 78.19 91 PHE A O 1
ATOM 721 N N . LEU A 1 92 ? 1.239 4.927 4.683 1.00 83.38 92 LEU A N 1
ATOM 722 C CA . LEU A 1 92 ? 0.647 4.168 3.583 1.00 83.38 92 LEU A CA 1
ATOM 723 C C . LEU A 1 92 ? 1.283 4.479 2.211 1.00 83.38 92 LEU A C 1
ATOM 725 O O . LEU A 1 92 ? 1.789 3.554 1.567 1.00 83.38 92 LEU A O 1
ATOM 729 N N . PRO A 1 93 ? 1.379 5.747 1.755 1.00 86.00 93 PRO A N 1
ATOM 730 C CA . PRO A 1 93 ? 1.991 6.031 0.460 1.00 86.00 93 PRO A CA 1
ATOM 731 C C . PRO A 1 93 ? 3.485 5.687 0.432 1.00 86.00 93 PRO A C 1
ATOM 733 O O . PRO A 1 93 ? 3.980 5.236 -0.600 1.00 86.00 93 PRO A O 1
ATOM 736 N N . VAL A 1 94 ? 4.208 5.883 1.543 1.00 84.56 94 VAL A N 1
ATOM 737 C CA . VAL A 1 94 ? 5.648 5.581 1.645 1.00 84.56 94 VAL A CA 1
ATOM 738 C C . VAL A 1 94 ? 5.901 4.079 1.604 1.00 84.56 94 VAL A C 1
ATOM 740 O O . VAL A 1 94 ? 6.745 3.632 0.828 1.00 84.56 94 VAL A O 1
ATOM 743 N N . GLY A 1 95 ? 5.152 3.301 2.382 1.00 85.88 95 GLY A N 1
ATOM 744 C CA . GLY A 1 95 ? 5.262 1.849 2.436 1.00 85.88 95 GLY A CA 1
ATOM 745 C C . GLY A 1 95 ? 4.947 1.215 1.088 1.00 85.88 95 GLY A C 1
ATOM 746 O O . GLY A 1 95 ? 5.759 0.452 0.570 1.00 85.88 95 GLY A O 1
ATOM 747 N N . VAL A 1 96 ? 3.826 1.602 0.467 1.00 88.62 96 VAL A N 1
ATOM 748 C CA . VAL A 1 96 ? 3.408 1.063 -0.836 1.00 88.62 96 VAL A CA 1
ATOM 749 C C . VAL A 1 96 ? 4.395 1.428 -1.943 1.00 88.62 96 VAL A C 1
ATOM 751 O O . VAL A 1 96 ? 4.780 0.557 -2.723 1.00 88.62 96 VAL A O 1
ATOM 754 N N . ALA A 1 97 ? 4.853 2.682 -2.010 1.00 87.12 97 ALA A N 1
ATOM 755 C CA . ALA A 1 97 ? 5.825 3.093 -3.023 1.00 87.12 97 ALA A CA 1
ATOM 756 C C . ALA A 1 97 ? 7.180 2.383 -2.848 1.00 87.12 97 ALA A C 1
ATOM 758 O O . ALA A 1 97 ? 7.774 1.961 -3.838 1.00 87.12 97 ALA A O 1
ATOM 759 N N . THR A 1 98 ? 7.647 2.208 -1.606 1.00 85.69 98 THR A N 1
ATOM 760 C CA . THR A 1 98 ? 8.924 1.534 -1.311 1.00 85.69 98 THR A CA 1
ATOM 761 C C . THR A 1 98 ? 8.857 0.044 -1.640 1.00 85.69 98 THR A C 1
ATOM 763 O O . THR A 1 98 ? 9.749 -0.471 -2.309 1.00 85.69 98 THR A O 1
ATOM 766 N N . LEU A 1 99 ? 7.779 -0.641 -1.239 1.00 88.62 99 LEU A N 1
ATOM 767 C CA . LEU A 1 99 ? 7.537 -2.045 -1.594 1.00 88.62 99 LEU A CA 1
ATOM 768 C C . LEU A 1 99 ? 7.473 -2.240 -3.109 1.00 88.62 99 LEU A C 1
ATOM 770 O O . LEU A 1 99 ? 8.089 -3.159 -3.639 1.00 88.62 99 LEU A O 1
ATOM 774 N N . SER A 1 100 ? 6.758 -1.352 -3.802 1.00 87.00 100 SER A N 1
ATOM 775 C CA . SER A 1 100 ? 6.629 -1.404 -5.260 1.00 87.00 100 SER A CA 1
ATOM 776 C C . SER A 1 100 ? 7.980 -1.231 -5.955 1.00 87.00 100 SER A C 1
ATOM 778 O O . SER A 1 100 ? 8.267 -1.945 -6.908 1.00 87.00 100 SER A O 1
ATOM 780 N N . PHE A 1 101 ? 8.815 -0.308 -5.471 1.00 86.62 101 PHE A N 1
ATOM 781 C CA . PHE A 1 101 ? 10.159 -0.089 -6.002 1.00 86.62 101 PHE A CA 1
ATOM 782 C C . PHE A 1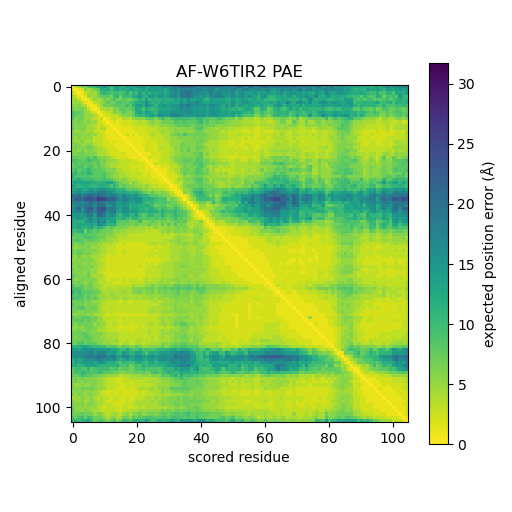 101 ? 11.067 -1.306 -5.780 1.00 86.62 101 PHE A C 1
ATOM 784 O O . PHE A 1 101 ? 11.724 -1.750 -6.717 1.00 86.62 101 PHE A O 1
ATOM 791 N N . LEU A 1 102 ? 11.063 -1.876 -4.570 1.00 86.56 102 LEU A N 1
ATOM 792 C CA . LEU A 1 102 ? 11.925 -3.004 -4.200 1.00 86.56 102 LEU A CA 1
ATOM 793 C C . LEU A 1 102 ? 11.548 -4.313 -4.908 1.00 86.56 102 LEU A C 1
ATOM 795 O O . LEU A 1 102 ? 12.410 -5.148 -5.135 1.00 86.56 102 LEU A O 1
ATOM 799 N N . LEU A 1 103 ? 10.273 -4.507 -5.250 1.00 86.31 103 LEU A N 1
ATOM 800 C CA . LEU A 1 103 ? 9.817 -5.708 -5.961 1.00 86.31 103 LEU A CA 1
ATOM 801 C C . LEU A 1 103 ? 10.112 -5.688 -7.464 1.00 86.31 103 LEU A C 1
ATOM 803 O O . LEU A 1 103 ? 10.122 -6.748 -8.088 1.00 86.31 103 LEU A O 1
ATOM 807 N N . VAL A 1 104 ? 10.268 -4.502 -8.052 1.00 83.31 104 VAL A N 1
ATOM 808 C CA . VAL A 1 104 ? 10.393 -4.324 -9.509 1.00 83.31 104 VAL A CA 1
ATOM 809 C C . VAL A 1 104 ? 11.830 -4.009 -9.936 1.00 83.31 104 VAL A C 1
ATOM 811 O O . VAL A 1 104 ? 12.163 -4.225 -11.100 1.00 83.31 104 VAL A O 1
ATOM 814 N N . THR A 1 105 ? 12.663 -3.514 -9.018 1.00 77.81 105 THR A N 1
ATOM 815 C CA . THR A 1 105 ? 14.095 -3.242 -9.241 1.00 77.81 105 THR A CA 1
ATOM 816 C C . THR A 1 105 ? 14.930 -4.464 -8.889 1.00 77.81 105 THR A C 1
ATOM 818 O O . THR A 1 105 ? 15.847 -4.784 -9.675 1.00 77.81 105 THR A O 1
#

Mean predicted aligned error: 6.39 Å

Foldseek 3Di:
DVVLVPPFDPPLLVLLLQLLVQLQVQQVVQQVVPPADQDAPRGGPSSLVSSLVRSLVSLCVVPVDNVLSNVLSVQLSVQQRPDDPVQSSPRNSVRSSVSSRVVPD

Nearest PDB structures (foldseek):
  6ihx-assembly1_A  TM=2.452E-01  e=6.210E+00  Bos taurus
  6kae-assembly1_A  TM=2.264E-01  e=6.918E+00  Homo sapiens
  4yu3-assembly1_A-2  TM=2.368E-01  e=9.560E+00  Helogale parvula